Protein AF-A0A147KCM7-F1 (afdb_monomer_lite)

Sequence (76 aa):
MLKNPSIRKLIRILLLVFAIMSIISGTFLLAIMGIGMVSETPVPNQSPAFVLIALVYYAIAIIFLVVRVKVFKPLP

Structure (mmCIF, N/CA/C/O backbone):
data_AF-A0A147KCM7-F1
#
_entry.id   AF-A0A147KCM7-F1
#
loop_
_atom_site.group_PDB
_atom_site.id
_atom_site.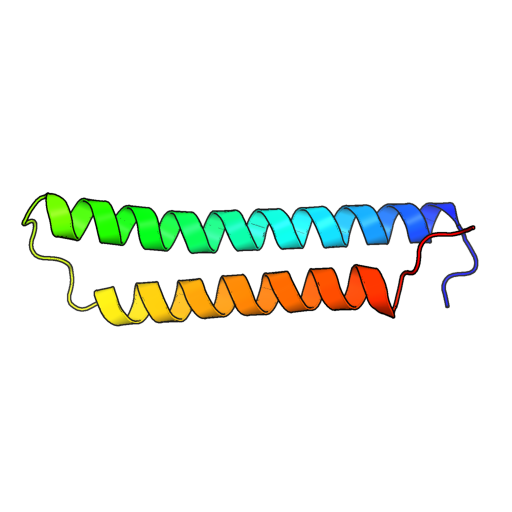type_symbol
_atom_site.label_atom_id
_atom_site.label_alt_id
_atom_site.label_comp_id
_atom_site.label_asym_id
_atom_site.label_entity_id
_atom_site.label_seq_id
_atom_site.pdbx_PDB_ins_code
_atom_site.Cartn_x
_atom_site.Cartn_y
_atom_site.Cartn_z
_atom_site.occupancy
_atom_site.B_iso_or_equiv
_atom_site.auth_seq_id
_atom_site.auth_comp_id
_atom_site.auth_asym_id
_atom_site.auth_atom_id
_atom_site.pdbx_PDB_model_num
ATOM 1 N N . MET A 1 1 ? -12.319 -4.771 22.274 1.00 54.53 1 MET A N 1
ATOM 2 C CA . MET A 1 1 ? -12.355 -3.430 21.638 1.00 54.53 1 MET A CA 1
ATOM 3 C C . MET A 1 1 ? -11.719 -2.424 22.583 1.00 54.53 1 MET A C 1
ATOM 5 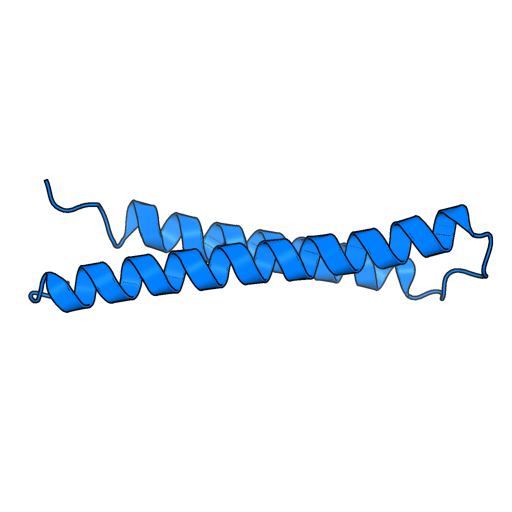O O . MET A 1 1 ? -12.124 -2.383 23.737 1.00 54.53 1 MET A O 1
ATOM 9 N N . LEU A 1 2 ? -10.717 -1.656 22.139 1.00 61.97 2 LEU A N 1
ATOM 10 C CA . LEU A 1 2 ? -10.049 -0.660 22.987 1.00 61.97 2 LEU A CA 1
ATOM 11 C C . LEU A 1 2 ? -11.073 0.303 23.612 1.00 61.97 2 LEU A C 1
ATOM 13 O O . LEU A 1 2 ? -11.769 1.024 22.887 1.00 61.97 2 LEU A O 1
ATOM 17 N N . LYS A 1 3 ? -11.158 0.275 24.951 1.00 69.38 3 LYS A N 1
ATOM 18 C CA . LYS A 1 3 ? -12.020 1.145 25.770 1.00 69.38 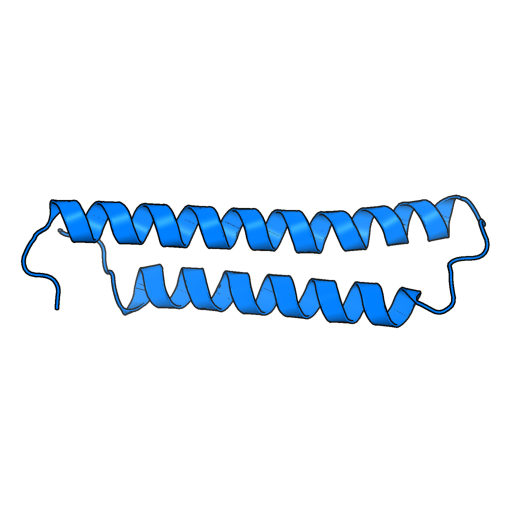3 LYS A CA 1
ATOM 19 C C . LYS A 1 3 ? -11.541 2.599 25.772 1.00 69.38 3 LYS A C 1
ATOM 21 O O . LYS A 1 3 ? -12.352 3.492 25.966 1.00 69.38 3 LYS A O 1
ATOM 26 N N . ASN A 1 4 ? -10.251 2.840 25.528 1.00 80.94 4 ASN A N 1
ATOM 27 C CA . ASN A 1 4 ? -9.686 4.185 25.548 1.00 80.94 4 ASN A CA 1
ATOM 28 C C . ASN A 1 4 ? -9.863 4.892 24.179 1.00 80.94 4 ASN A C 1
ATOM 30 O O . ASN A 1 4 ? -9.306 4.421 23.175 1.00 80.94 4 ASN A O 1
ATOM 34 N N . PRO A 1 5 ? -10.607 6.014 24.113 1.00 81.06 5 PRO A N 1
ATOM 35 C CA . PRO A 1 5 ? -10.864 6.744 22.871 1.00 81.06 5 PRO A CA 1
ATOM 36 C C . PRO A 1 5 ? -9.598 7.377 22.272 1.00 81.06 5 PRO A C 1
ATOM 38 O O . PRO A 1 5 ? -9.458 7.408 21.047 1.00 81.06 5 PRO A O 1
ATOM 41 N N . SER A 1 6 ? -8.637 7.801 23.098 1.00 84.88 6 SER A N 1
ATOM 42 C CA . SER A 1 6 ? -7.374 8.397 22.641 1.00 84.88 6 SER A CA 1
ATOM 43 C C . SER A 1 6 ? -6.504 7.378 21.909 1.00 84.88 6 SER A C 1
ATOM 45 O O . SER A 1 6 ? -6.010 7.652 20.816 1.00 84.88 6 SER A O 1
ATOM 47 N N . ILE A 1 7 ? -6.397 6.157 22.446 1.00 85.88 7 ILE A N 1
ATOM 48 C CA . ILE A 1 7 ? -5.630 5.072 21.809 1.00 85.88 7 ILE A CA 1
ATOM 49 C C . ILE A 1 7 ? -6.304 4.640 20.500 1.00 85.88 7 ILE A C 1
ATOM 51 O O . ILE A 1 7 ? -5.635 4.413 19.494 1.00 85.88 7 ILE A O 1
ATOM 55 N N . ARG A 1 8 ? -7.643 4.599 20.465 1.00 85.12 8 ARG A N 1
ATOM 56 C CA . ARG A 1 8 ? -8.396 4.335 19.231 1.00 85.12 8 ARG A CA 1
ATOM 57 C C . ARG A 1 8 ? -8.094 5.379 18.152 1.00 85.12 8 ARG A C 1
ATOM 59 O O . ARG A 1 8 ? -7.885 5.011 16.998 1.00 85.12 8 ARG A O 1
ATOM 66 N N . LYS A 1 9 ? -8.066 6.666 18.511 1.00 87.75 9 LYS A N 1
ATOM 67 C CA . LYS A 1 9 ? -7.739 7.758 17.582 1.00 87.75 9 LYS A CA 1
ATOM 68 C C . LYS A 1 9 ? -6.305 7.631 17.063 1.00 87.75 9 LYS A C 1
ATOM 70 O O . LYS A 1 9 ? -6.107 7.723 15.855 1.00 87.75 9 LYS A O 1
ATOM 75 N N . LEU A 1 10 ? -5.348 7.331 17.943 1.00 91.88 10 LEU A N 1
ATOM 76 C CA . LEU A 1 10 ? -3.950 7.094 17.576 1.00 91.88 10 LEU A CA 1
ATOM 77 C C . LEU A 1 10 ? -3.813 5.947 16.565 1.00 91.88 10 LEU A C 1
ATOM 79 O O . LEU A 1 10 ? -3.224 6.137 15.507 1.00 91.88 10 LEU A O 1
ATOM 83 N N . ILE A 1 11 ? -4.422 4.787 16.833 1.00 91.25 11 ILE A N 1
ATOM 84 C CA . ILE A 1 11 ? -4.366 3.627 15.928 1.00 91.25 11 ILE A CA 1
ATOM 85 C C . ILE A 1 11 ? -4.961 3.963 14.555 1.00 91.25 11 ILE A C 1
ATOM 87 O O . ILE A 1 11 ? -4.397 3.590 13.531 1.00 91.25 11 ILE A O 1
ATOM 91 N N . ARG A 1 12 ? -6.069 4.712 14.495 1.00 91.56 12 ARG A N 1
ATOM 92 C CA . ARG A 1 12 ? -6.660 5.140 13.213 1.00 91.56 12 ARG A CA 1
ATOM 93 C C . ARG A 1 12 ? -5.752 6.059 12.407 1.00 91.56 12 ARG A C 1
ATOM 95 O O . ARG A 1 12 ? -5.803 6.006 11.179 1.00 91.56 12 ARG A O 1
ATOM 102 N N . ILE A 1 13 ? -4.992 6.921 13.080 1.00 93.94 13 ILE A N 1
ATOM 103 C CA . ILE A 1 13 ? -4.006 7.794 12.437 1.00 93.94 13 ILE A CA 1
ATOM 104 C C . ILE A 1 13 ? -2.846 6.944 11.927 1.00 93.94 13 ILE A C 1
ATOM 106 O O . ILE A 1 13 ? -2.504 7.055 10.757 1.00 93.94 13 ILE A O 1
ATOM 110 N N . LEU A 1 14 ? -2.315 6.034 12.746 1.00 94.94 14 LEU A N 1
ATOM 111 C CA . LEU A 1 14 ? -1.240 5.131 12.333 1.00 94.94 14 LEU A CA 1
ATOM 112 C C . LEU A 1 14 ? -1.640 4.295 11.113 1.00 94.94 14 LEU A C 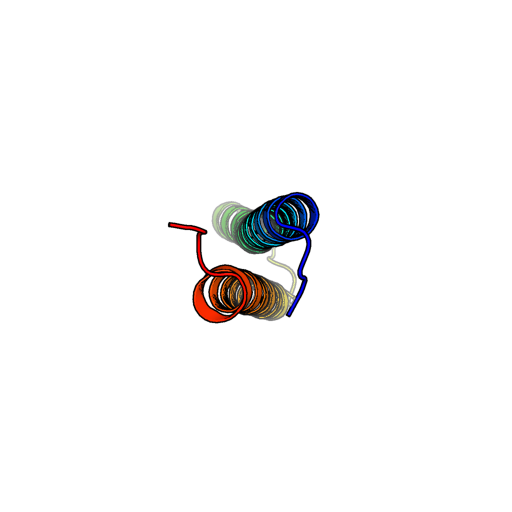1
ATOM 114 O O . LEU A 1 14 ? -0.912 4.280 10.129 1.00 94.94 14 LEU A O 1
ATOM 118 N N . LEU A 1 15 ? -2.824 3.677 11.123 1.00 93.88 15 LEU A N 1
ATOM 119 C CA . LEU A 1 15 ? -3.337 2.919 9.975 1.00 93.88 15 LEU A CA 1
ATOM 120 C C . LEU A 1 15 ? -3.442 3.777 8.707 1.00 93.88 15 LEU A C 1
ATOM 122 O O . LEU A 1 15 ? -3.165 3.292 7.614 1.00 93.88 15 LEU A O 1
ATOM 126 N N . LEU A 1 16 ? -3.829 5.049 8.842 1.00 95.88 16 LEU A N 1
ATOM 127 C CA . LEU A 1 16 ? -3.874 5.976 7.712 1.00 95.88 16 LEU A CA 1
ATOM 128 C C . LEU A 1 16 ? -2.466 6.291 7.192 1.00 95.88 16 LEU A C 1
ATOM 130 O O . LEU A 1 16 ? -2.245 6.243 5.987 1.00 95.88 16 LEU A O 1
ATOM 134 N N . VAL A 1 17 ? -1.521 6.574 8.089 1.00 97.06 17 VAL A N 1
ATOM 135 C CA . VAL A 1 17 ? -0.124 6.855 7.734 1.00 97.06 17 VAL A CA 1
ATOM 136 C C . VAL A 1 17 ? 0.500 5.654 7.022 1.00 97.06 17 VAL A C 1
ATOM 138 O O . VAL A 1 17 ? 1.068 5.820 5.948 1.00 97.06 17 VAL A O 1
ATOM 141 N N . PHE A 1 18 ? 0.331 4.436 7.545 1.00 96.50 18 PHE A N 1
ATOM 142 C CA . PHE A 1 18 ? 0.842 3.221 6.903 1.00 96.50 18 PHE A CA 1
ATOM 143 C C . PHE A 1 18 ? 0.212 2.961 5.531 1.00 96.50 18 PHE A C 1
ATOM 145 O O . PHE A 1 18 ? 0.916 2.549 4.607 1.00 96.50 18 PHE A O 1
ATOM 152 N N . ALA A 1 19 ? -1.086 3.238 5.364 1.00 96.25 19 ALA A N 1
ATOM 153 C CA . ALA A 1 19 ? -1.736 3.147 4.061 1.00 96.25 19 ALA A CA 1
ATOM 154 C C . ALA A 1 19 ? -1.137 4.141 3.054 1.00 96.25 19 ALA A C 1
ATOM 156 O O . ALA A 1 19 ? -0.802 3.749 1.939 1.00 96.25 19 ALA A O 1
ATOM 157 N N . ILE A 1 20 ? -0.945 5.402 3.456 1.00 97.19 20 ILE A N 1
ATOM 158 C CA . ILE A 1 20 ? -0.344 6.442 2.609 1.00 97.19 20 ILE A CA 1
ATOM 159 C C . ILE A 1 20 ? 1.089 6.064 2.225 1.00 97.19 20 ILE A C 1
ATOM 161 O O . ILE A 1 20 ? 1.427 6.096 1.046 1.00 97.19 20 ILE A O 1
ATOM 165 N N . MET A 1 21 ? 1.911 5.641 3.189 1.00 97.50 21 MET A N 1
ATOM 166 C CA . MET A 1 21 ? 3.288 5.213 2.922 1.00 97.50 21 MET A CA 1
ATOM 167 C C . MET A 1 21 ? 3.334 4.032 1.948 1.00 97.50 21 MET A C 1
ATOM 169 O O . MET A 1 21 ? 4.156 4.023 1.039 1.00 97.50 21 MET A O 1
ATOM 173 N N . SER A 1 22 ? 2.415 3.071 2.080 1.00 95.94 22 SER A N 1
ATOM 174 C CA . SER A 1 22 ? 2.320 1.936 1.154 1.00 95.94 22 SER A CA 1
ATOM 175 C C . SER A 1 22 ? 1.954 2.388 -0.267 1.00 95.94 22 SER A C 1
ATOM 177 O O . SER A 1 22 ? 2.569 1.939 -1.230 1.00 95.94 22 SER A O 1
ATOM 179 N N . ILE A 1 23 ? 1.013 3.330 -0.413 1.00 96.50 23 ILE A N 1
ATOM 180 C CA . ILE A 1 23 ? 0.641 3.917 -1.714 1.00 96.50 23 ILE A CA 1
ATOM 181 C C . ILE A 1 23 ? 1.828 4.647 -2.351 1.00 96.50 23 ILE A C 1
ATOM 183 O O . ILE A 1 23 ? 2.068 4.489 -3.550 1.00 96.50 23 ILE A O 1
ATOM 187 N N . ILE A 1 24 ? 2.574 5.428 -1.564 1.00 96.56 24 ILE A N 1
ATOM 188 C CA . ILE A 1 24 ? 3.756 6.154 -2.043 1.00 96.56 24 ILE A CA 1
ATOM 189 C C . ILE A 1 24 ? 4.814 5.161 -2.527 1.00 96.56 24 ILE A C 1
ATOM 191 O O . ILE A 1 24 ? 5.294 5.306 -3.647 1.00 96.56 24 ILE A O 1
ATOM 195 N N . SER A 1 25 ? 5.120 4.120 -1.747 1.00 95.62 25 SER A N 1
ATOM 196 C CA . SER A 1 25 ? 6.092 3.090 -2.132 1.00 95.62 25 SER A CA 1
ATOM 197 C C . SER A 1 25 ? 5.707 2.373 -3.429 1.00 95.62 25 SER A C 1
ATOM 199 O O . SER A 1 25 ? 6.544 2.237 -4.320 1.00 95.62 25 SER A O 1
ATOM 201 N N . GLY A 1 26 ? 4.440 1.967 -3.577 1.00 92.62 26 GLY A N 1
ATOM 202 C CA . GLY A 1 26 ? 3.949 1.338 -4.808 1.00 92.62 26 GLY A CA 1
ATOM 203 C C . GLY A 1 26 ? 4.049 2.267 -6.020 1.00 92.62 26 GLY A C 1
ATOM 204 O O . GLY A 1 26 ? 4.555 1.875 -7.069 1.00 92.62 26 GLY A O 1
ATOM 205 N N . THR A 1 27 ? 3.649 3.528 -5.854 1.00 94.19 27 THR A N 1
ATOM 206 C CA . THR A 1 27 ? 3.706 4.540 -6.922 1.00 94.19 27 THR A CA 1
ATOM 207 C C . THR A 1 27 ? 5.144 4.874 -7.314 1.00 94.19 27 THR A C 1
ATOM 209 O O . THR A 1 27 ? 5.437 5.028 -8.495 1.00 94.19 27 THR A O 1
ATOM 212 N N . PHE A 1 28 ? 6.061 4.943 -6.348 1.00 92.94 28 PHE A N 1
ATOM 213 C CA . PHE A 1 28 ? 7.474 5.218 -6.594 1.00 92.94 28 PHE A CA 1
ATOM 214 C C . PHE A 1 28 ? 8.138 4.118 -7.434 1.00 92.94 28 PHE A C 1
ATOM 216 O O . PHE A 1 28 ? 8.855 4.421 -8.385 1.00 92.94 28 PHE A O 1
ATOM 223 N N . LEU A 1 29 ? 7.838 2.846 -7.149 1.00 89.31 29 LEU A N 1
ATOM 224 C CA . LEU A 1 29 ? 8.313 1.710 -7.949 1.00 89.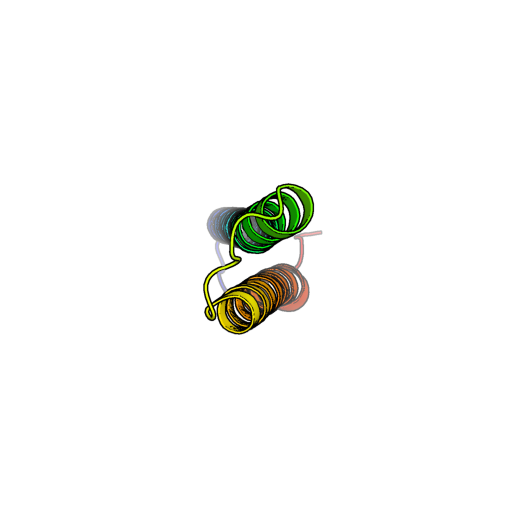31 29 LEU A CA 1
ATOM 225 C C . LEU A 1 29 ? 7.818 1.785 -9.399 1.00 89.31 29 LEU A C 1
ATOM 227 O O . LEU A 1 29 ? 8.598 1.596 -10.333 1.00 89.31 29 LEU A O 1
ATOM 231 N N . LEU A 1 30 ? 6.537 2.110 -9.594 1.00 90.06 30 LEU A N 1
ATOM 232 C CA . LEU A 1 30 ? 5.969 2.293 -10.931 1.00 90.06 30 LEU A CA 1
ATOM 233 C C . LEU A 1 30 ? 6.556 3.512 -11.648 1.00 90.06 30 LEU A C 1
ATOM 235 O O . LEU A 1 30 ? 6.761 3.454 -12.856 1.00 90.06 30 LEU A O 1
ATOM 239 N N . ALA A 1 31 ? 6.866 4.589 -10.925 1.00 89.88 31 ALA A N 1
ATOM 240 C CA . ALA A 1 31 ? 7.498 5.775 -11.492 1.00 89.88 31 ALA A CA 1
ATOM 241 C C . ALA A 1 31 ? 8.917 5.476 -11.997 1.00 89.88 31 ALA A C 1
ATOM 243 O O . ALA A 1 31 ? 9.252 5.870 -13.110 1.00 89.88 31 ALA A O 1
ATOM 244 N N . ILE A 1 32 ? 9.723 4.726 -11.234 1.00 86.06 32 ILE A N 1
ATOM 245 C CA . ILE A 1 32 ? 11.051 4.270 -11.683 1.00 86.06 32 ILE A CA 1
ATOM 246 C C . ILE A 1 32 ? 10.923 3.436 -12.961 1.00 86.06 32 ILE A C 1
ATOM 248 O O . ILE A 1 32 ? 11.660 3.661 -13.919 1.00 86.06 32 ILE A O 1
ATOM 252 N N . MET A 1 33 ? 9.964 2.505 -12.998 1.00 84.69 33 MET A N 1
ATOM 253 C CA . MET A 1 33 ? 9.713 1.694 -14.189 1.00 84.69 33 MET A CA 1
ATOM 254 C C . MET A 1 33 ? 9.273 2.551 -15.384 1.00 84.69 33 MET A C 1
ATOM 256 O O . MET A 1 33 ? 9.780 2.362 -16.485 1.00 84.69 33 MET A O 1
ATOM 260 N N . GLY A 1 34 ? 8.361 3.503 -15.169 1.00 83.62 34 GLY A N 1
ATOM 261 C CA . GLY A 1 34 ? 7.860 4.402 -16.206 1.00 83.62 34 GLY A CA 1
ATOM 262 C C . GLY A 1 34 ? 8.961 5.279 -16.797 1.00 83.62 34 GLY A C 1
ATOM 263 O O . GLY A 1 34 ? 9.065 5.380 -18.014 1.00 83.62 34 GLY A O 1
ATOM 264 N N . ILE A 1 35 ? 9.833 5.840 -15.953 1.00 84.81 35 ILE A N 1
ATOM 265 C CA . ILE A 1 35 ? 11.011 6.591 -16.406 1.00 84.81 35 ILE A CA 1
ATOM 266 C C . ILE A 1 35 ? 11.930 5.678 -17.221 1.00 84.81 35 ILE A C 1
ATOM 268 O O . ILE A 1 35 ? 12.295 6.050 -18.329 1.00 84.81 35 ILE A O 1
ATOM 272 N N . GLY A 1 36 ? 12.235 4.474 -16.721 1.00 79.81 36 GLY A N 1
ATOM 273 C CA . GLY A 1 36 ? 13.106 3.514 -17.405 1.00 79.81 36 GLY A CA 1
ATOM 274 C C . GLY A 1 36 ? 12.595 3.077 -18.782 1.00 79.81 36 GLY A C 1
ATOM 275 O O . GLY A 1 36 ? 13.396 2.878 -19.692 1.00 79.81 36 GLY A O 1
ATOM 276 N N . MET A 1 37 ? 11.273 2.955 -18.950 1.00 76.94 37 MET A N 1
ATOM 277 C CA . MET A 1 37 ? 10.647 2.667 -20.246 1.00 76.94 37 MET A CA 1
ATOM 278 C C . MET A 1 37 ? 10.743 3.850 -21.214 1.00 76.94 37 MET A C 1
ATOM 280 O O . MET A 1 37 ? 10.974 3.641 -22.400 1.00 76.94 37 MET A O 1
ATOM 284 N N . VAL A 1 38 ? 10.576 5.082 -20.722 1.00 82.38 38 VAL A N 1
ATOM 285 C CA . VAL A 1 38 ? 10.662 6.302 -21.544 1.00 82.38 38 VAL A CA 1
ATOM 286 C C . VAL A 1 38 ? 12.102 6.607 -21.956 1.00 82.38 38 VAL A C 1
ATOM 288 O O . VAL A 1 38 ? 12.326 7.107 -23.052 1.00 82.38 38 VAL A O 1
ATOM 291 N N . SER A 1 39 ? 13.087 6.305 -21.109 1.00 80.06 39 SER A N 1
ATOM 292 C CA . SER A 1 39 ? 14.496 6.594 -21.386 1.00 80.06 39 SER A CA 1
ATOM 293 C C . SER A 1 39 ? 15.178 5.604 -22.336 1.00 80.06 39 SER A C 1
ATOM 295 O O . SER A 1 39 ? 16.383 5.736 -22.530 1.00 80.06 39 SER A O 1
ATOM 297 N N . GLU A 1 40 ? 14.465 4.599 -22.870 1.00 68.25 40 GLU A N 1
ATOM 298 C CA . GLU A 1 40 ? 14.996 3.482 -23.692 1.00 68.25 40 GLU A CA 1
ATOM 299 C C . GLU A 1 40 ? 16.220 2.770 -23.088 1.00 68.25 40 GLU A C 1
ATOM 301 O O . GLU A 1 40 ? 16.889 1.949 -23.717 1.00 68.25 40 GLU A O 1
ATOM 306 N N . THR A 1 41 ? 16.506 3.048 -21.819 1.00 69.12 41 THR A N 1
ATOM 307 C CA . THR A 1 41 ? 17.493 2.325 -21.040 1.00 69.12 41 THR A CA 1
ATOM 308 C C . THR A 1 41 ? 17.025 0.884 -20.971 1.00 69.12 41 THR A C 1
ATOM 310 O O . THR A 1 41 ? 15.829 0.681 -20.745 1.00 69.12 41 THR A O 1
ATOM 313 N N . PRO A 1 42 ? 17.913 -0.112 -21.142 1.00 62.50 42 PRO A N 1
ATOM 314 C CA . PRO A 1 42 ? 17.526 -1.507 -21.030 1.00 62.50 42 PRO A CA 1
ATOM 315 C C . PRO A 1 42 ? 16.878 -1.702 -19.663 1.00 62.50 42 PRO A C 1
ATOM 317 O O . PRO A 1 42 ? 17.555 -1.719 -18.633 1.00 62.50 42 PRO A O 1
ATOM 320 N N . VAL A 1 43 ? 15.544 -1.760 -19.656 1.00 61.59 43 VAL A N 1
ATOM 321 C CA . VAL A 1 43 ? 14.777 -1.932 -18.433 1.00 61.59 43 VAL A CA 1
ATOM 322 C C . VAL A 1 43 ? 15.224 -3.288 -17.912 1.00 61.59 43 VAL A C 1
ATOM 324 O O . VAL A 1 43 ? 15.120 -4.268 -18.655 1.00 61.59 43 VAL A O 1
ATOM 327 N N . PRO A 1 44 ? 15.780 -3.374 -16.691 1.00 62.59 44 PRO A N 1
ATOM 328 C CA . PRO A 1 44 ? 16.240 -4.649 -16.171 1.00 62.59 44 PRO A CA 1
ATOM 329 C C . PRO A 1 44 ? 15.104 -5.669 -16.312 1.00 62.59 44 PRO A C 1
ATOM 331 O O . PRO A 1 44 ? 13.947 -5.310 -16.084 1.00 62.59 44 PRO A O 1
ATOM 334 N N . ASN A 1 45 ? 15.407 -6.941 -16.603 1.00 67.94 45 ASN A N 1
ATOM 335 C CA . ASN A 1 45 ? 14.436 -8.061 -16.655 1.00 67.94 45 ASN A CA 1
ATOM 336 C C . ASN A 1 45 ? 13.553 -8.210 -15.383 1.00 67.94 45 ASN A C 1
ATOM 338 O O . ASN A 1 45 ? 12.726 -9.109 -15.280 1.00 67.94 45 ASN A O 1
ATOM 342 N N . GLN A 1 46 ? 13.736 -7.330 -14.400 1.00 67.81 46 GLN A N 1
ATOM 343 C CA . GLN A 1 46 ? 12.980 -7.147 -13.173 1.00 67.81 46 GLN A CA 1
ATOM 344 C C . GLN A 1 46 ? 11.717 -6.278 -13.341 1.00 67.81 46 GLN A C 1
ATOM 346 O O . GLN A 1 46 ? 10.980 -6.125 -12.370 1.00 67.81 46 GLN A O 1
ATOM 351 N N . SER A 1 47 ? 11.416 -5.723 -14.525 1.00 73.94 47 SER A N 1
ATOM 352 C CA . SER A 1 47 ? 10.185 -4.934 -14.739 1.00 73.94 47 SER A CA 1
ATOM 353 C C . SER A 1 47 ? 8.894 -5.643 -14.292 1.00 73.94 47 SER A C 1
ATOM 355 O O . SER A 1 47 ? 8.093 -4.999 -13.608 1.00 73.94 47 SER A O 1
ATOM 357 N N . PRO A 1 48 ? 8.701 -6.966 -14.505 1.00 80.81 48 PRO A N 1
ATOM 358 C CA . PRO A 1 48 ? 7.513 -7.654 -13.997 1.00 80.81 48 PRO A CA 1
ATOM 359 C C . PRO A 1 48 ? 7.513 -7.759 -12.465 1.00 80.81 48 PRO A C 1
ATOM 361 O O . PRO A 1 48 ? 6.455 -7.718 -11.836 1.00 80.81 48 PRO A O 1
ATOM 364 N N . ALA A 1 49 ? 8.695 -7.851 -11.848 1.00 86.62 49 ALA A N 1
ATOM 365 C CA . ALA A 1 49 ? 8.837 -7.891 -10.397 1.00 86.62 49 ALA A CA 1
ATOM 366 C C . ALA A 1 49 ? 8.459 -6.544 -9.762 1.00 86.62 49 ALA A C 1
ATOM 368 O O . ALA A 1 49 ? 7.762 -6.530 -8.751 1.00 86.62 49 ALA A O 1
ATOM 369 N N . PHE A 1 50 ? 8.833 -5.415 -10.371 1.00 86.12 50 PHE A N 1
ATOM 370 C CA . PHE A 1 50 ? 8.439 -4.089 -9.882 1.00 86.12 50 PHE A CA 1
ATOM 371 C C . PHE A 1 50 ? 6.922 -3.881 -9.902 1.00 86.12 50 PHE A C 1
ATOM 373 O O . PHE A 1 50 ? 6.366 -3.386 -8.921 1.00 86.12 50 PHE A O 1
ATOM 380 N N . VAL A 1 51 ? 6.241 -4.321 -10.966 1.00 89.00 51 VAL A N 1
ATOM 381 C CA . VAL A 1 51 ? 4.771 -4.276 -11.047 1.00 89.00 51 VAL A CA 1
ATOM 382 C C . VAL A 1 51 ? 4.135 -5.150 -9.967 1.00 89.00 51 VAL A C 1
ATOM 384 O O . VAL A 1 51 ? 3.217 -4.706 -9.276 1.00 89.00 51 VAL A O 1
ATOM 387 N N . LEU A 1 52 ? 4.640 -6.372 -9.776 1.00 92.50 52 LEU A N 1
ATOM 388 C CA . LEU A 1 52 ? 4.131 -7.283 -8.751 1.00 92.50 52 LEU A CA 1
ATOM 389 C C . LEU A 1 52 ? 4.298 -6.697 -7.343 1.00 92.50 52 LEU A C 1
ATOM 391 O O . LEU A 1 52 ? 3.361 -6.716 -6.548 1.00 92.50 52 LEU A O 1
ATOM 395 N N . ILE A 1 53 ? 5.466 -6.130 -7.041 1.00 92.06 53 ILE A N 1
ATOM 396 C CA . ILE A 1 53 ? 5.739 -5.498 -5.747 1.00 92.06 53 ILE A CA 1
ATOM 397 C C . ILE A 1 53 ? 4.831 -4.275 -5.546 1.00 92.06 53 ILE A C 1
ATOM 399 O O . ILE A 1 53 ? 4.268 -4.106 -4.464 1.00 92.06 53 ILE A O 1
ATOM 403 N N . ALA A 1 54 ? 4.619 -3.451 -6.577 1.00 93.31 54 ALA A N 1
ATOM 404 C CA . ALA A 1 54 ? 3.699 -2.317 -6.502 1.00 93.31 54 ALA A CA 1
ATOM 405 C C . ALA A 1 54 ? 2.256 -2.761 -6.200 1.00 93.31 54 ALA A C 1
ATOM 407 O O . ALA A 1 54 ? 1.598 -2.173 -5.340 1.00 93.31 54 ALA A O 1
ATOM 408 N N . LEU A 1 55 ? 1.781 -3.841 -6.831 1.00 94.88 55 LEU A N 1
ATOM 409 C CA . LEU A 1 55 ? 0.470 -4.431 -6.538 1.00 94.88 55 LEU A CA 1
ATOM 410 C C . LEU A 1 55 ? 0.360 -4.899 -5.084 1.00 94.88 55 LEU A C 1
ATOM 412 O O . LEU A 1 55 ? -0.655 -4.643 -4.435 1.00 94.88 55 LEU A O 1
ATOM 416 N N . VAL A 1 56 ? 1.406 -5.532 -4.549 1.00 96.69 56 VAL A N 1
ATOM 417 C CA . VAL A 1 56 ? 1.453 -5.940 -3.138 1.00 96.69 56 VAL A CA 1
ATOM 418 C C . VAL A 1 56 ? 1.355 -4.723 -2.216 1.00 96.69 56 VAL A C 1
ATOM 420 O O . VAL A 1 56 ? 0.571 -4.742 -1.266 1.00 96.69 56 VAL A O 1
ATOM 423 N N . TYR A 1 57 ? 2.069 -3.633 -2.510 1.00 96.62 57 TYR A N 1
ATOM 424 C CA . TYR A 1 57 ? 1.962 -2.392 -1.738 1.00 96.62 57 TYR A CA 1
ATOM 425 C C . TYR A 1 57 ? 0.548 -1.804 -1.758 1.00 96.62 57 TYR A C 1
ATOM 427 O O . TYR A 1 57 ? 0.037 -1.401 -0.708 1.00 96.62 57 TYR A O 1
ATOM 435 N N . TYR A 1 58 ? -0.125 -1.799 -2.910 1.00 95.38 58 TYR A N 1
ATOM 436 C CA . TYR A 1 58 ? -1.514 -1.347 -2.987 1.00 95.38 58 TYR A CA 1
ATOM 437 C C . TYR A 1 58 ? -2.470 -2.269 -2.221 1.00 95.38 58 TYR A C 1
ATOM 439 O O . TYR A 1 58 ? -3.349 -1.777 -1.513 1.00 95.38 58 TYR A O 1
ATOM 447 N N . ALA A 1 59 ? -2.274 -3.589 -2.277 1.00 96.81 59 ALA A N 1
ATOM 448 C CA . ALA A 1 59 ? -3.063 -4.539 -1.496 1.00 96.81 59 ALA A CA 1
ATOM 449 C C . ALA A 1 59 ? -2.903 -4.302 0.017 1.00 96.81 59 ALA A C 1
ATOM 451 O O . ALA A 1 59 ? -3.895 -4.232 0.745 1.00 96.81 59 ALA A O 1
ATOM 452 N N . ILE A 1 60 ? -1.670 -4.091 0.486 1.00 95.69 60 ILE A N 1
ATOM 453 C CA . ILE A 1 60 ? -1.373 -3.748 1.883 1.00 95.69 60 ILE A CA 1
ATOM 454 C C . ILE A 1 60 ? -2.053 -2.429 2.278 1.00 95.69 60 ILE A C 1
ATOM 456 O O . ILE A 1 60 ? -2.688 -2.352 3.334 1.00 95.69 60 ILE A O 1
ATOM 460 N N . ALA A 1 61 ? -1.992 -1.405 1.421 1.00 96.38 61 ALA A N 1
ATOM 461 C CA . ALA A 1 61 ? -2.663 -0.131 1.667 1.00 96.38 61 ALA A CA 1
ATOM 462 C C . ALA A 1 61 ? -4.180 -0.304 1.839 1.00 96.38 61 ALA A C 1
ATOM 464 O O . ALA A 1 61 ? -4.768 0.232 2.783 1.00 96.38 61 ALA A O 1
ATOM 465 N N . ILE A 1 62 ? -4.811 -1.099 0.969 1.00 96.25 62 ILE A N 1
ATOM 466 C CA . ILE A 1 62 ? -6.240 -1.418 1.050 1.00 96.25 62 ILE A CA 1
ATOM 467 C C . ILE A 1 62 ? -6.554 -2.123 2.369 1.00 96.25 62 ILE A C 1
ATOM 469 O O . ILE A 1 62 ? -7.513 -1.738 3.037 1.00 96.25 62 ILE A O 1
ATOM 473 N N . ILE A 1 63 ? -5.745 -3.098 2.793 1.00 95.69 63 ILE A N 1
ATOM 474 C CA . ILE A 1 63 ? -5.937 -3.795 4.074 1.00 95.69 63 ILE A CA 1
ATOM 475 C C . ILE A 1 63 ? -5.929 -2.794 5.234 1.00 95.69 63 ILE A C 1
ATOM 477 O O . ILE A 1 63 ? -6.858 -2.797 6.047 1.00 95.69 63 ILE A O 1
ATOM 481 N N . PHE A 1 64 ? -4.949 -1.888 5.296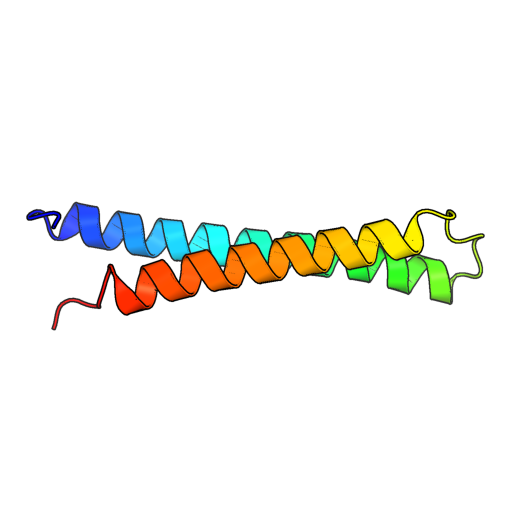 1.00 94.56 64 PHE A N 1
ATOM 482 C CA . PHE A 1 64 ? -4.893 -0.875 6.353 1.00 94.56 64 PHE A CA 1
ATOM 483 C C . PHE A 1 64 ? -6.114 0.051 6.352 1.00 94.56 64 PHE A C 1
ATOM 485 O O . PHE A 1 64 ? -6.675 0.333 7.416 1.00 94.56 64 PHE A O 1
ATOM 492 N N . LEU A 1 65 ? -6.578 0.482 5.176 1.00 93.69 65 LEU A N 1
ATOM 493 C CA . LEU A 1 65 ? -7.778 1.311 5.048 1.00 93.69 65 LEU A CA 1
ATOM 494 C C . LEU A 1 65 ? -9.048 0.555 5.456 1.00 93.69 65 LEU A C 1
ATOM 496 O O . LEU A 1 65 ? -9.873 1.096 6.194 1.00 93.69 65 LEU A O 1
ATOM 500 N N . VAL A 1 66 ? -9.196 -0.704 5.042 1.00 94.12 66 VAL A N 1
ATOM 501 C CA . VAL A 1 66 ? -10.339 -1.552 5.401 1.00 94.12 66 VAL A CA 1
ATOM 502 C C . VAL A 1 66 ? -10.372 -1.793 6.906 1.00 94.12 66 VAL A C 1
ATOM 504 O O . VAL A 1 66 ? -11.426 -1.622 7.519 1.00 94.12 66 VAL A O 1
ATOM 507 N N . VAL A 1 67 ? -9.236 -2.114 7.531 1.00 93.19 67 VAL A N 1
ATOM 508 C CA . VAL A 1 67 ? -9.136 -2.265 8.990 1.00 93.19 67 VAL A CA 1
ATOM 509 C C . VAL A 1 67 ? -9.483 -0.945 9.683 1.00 93.19 67 VAL A C 1
ATOM 511 O O . VAL A 1 67 ? -10.297 -0.926 10.610 1.00 93.19 67 VAL A O 1
ATOM 514 N N . ARG A 1 68 ? -8.960 0.185 9.195 1.00 90.75 68 ARG A N 1
ATOM 515 C CA . ARG A 1 68 ? -9.276 1.518 9.728 1.00 90.75 68 ARG A CA 1
ATOM 516 C C . ARG A 1 68 ? -10.769 1.831 9.670 1.00 90.75 68 ARG A C 1
ATOM 518 O O . ARG A 1 68 ? -11.280 2.432 10.608 1.00 90.75 68 ARG A O 1
ATOM 525 N N . VAL A 1 69 ? -11.465 1.469 8.594 1.00 89.12 69 VAL A N 1
ATOM 526 C CA . VAL A 1 69 ? -12.887 1.799 8.399 1.00 89.12 69 VAL A CA 1
ATOM 527 C C . VAL A 1 69 ? -13.808 0.800 9.099 1.00 89.12 69 VAL A C 1
ATOM 529 O O . VAL A 1 69 ? -14.735 1.212 9.794 1.00 89.12 69 VAL A O 1
ATOM 532 N N . LYS A 1 70 ? -13.566 -0.507 8.942 1.00 88.25 70 LYS A N 1
ATOM 533 C CA . LYS A 1 70 ? -14.456 -1.562 9.449 1.00 88.25 70 LYS A CA 1
ATOM 534 C C . LYS A 1 70 ? -14.232 -1.874 10.927 1.00 88.25 70 LYS A C 1
ATOM 536 O O . LYS A 1 70 ? -15.209 -2.067 11.647 1.00 88.25 70 LYS A O 1
ATOM 541 N N . VAL A 1 71 ? -12.978 -1.906 11.382 1.00 86.88 71 VAL A N 1
ATOM 542 C CA . VAL A 1 71 ? -12.626 -2.286 12.764 1.00 86.88 71 VAL A CA 1
ATOM 543 C C . VAL A 1 71 ? -12.583 -1.061 13.673 1.00 86.88 71 VAL A C 1
ATOM 545 O O . VAL A 1 71 ? -13.119 -1.081 14.781 1.00 86.88 71 VAL A O 1
ATOM 548 N N . PHE A 1 72 ? -12.000 0.038 13.194 1.00 83.56 72 PHE A N 1
ATOM 549 C CA . PHE A 1 72 ? -11.836 1.268 13.966 1.00 83.56 72 PHE A CA 1
ATOM 550 C C . PHE A 1 72 ? -12.748 2.387 13.455 1.00 83.56 72 PHE A C 1
ATOM 552 O O . PHE A 1 72 ? -12.278 3.440 13.029 1.00 83.56 72 PHE A O 1
ATOM 559 N N . LYS A 1 73 ? -14.068 2.179 13.509 1.00 77.31 73 LYS A N 1
ATOM 560 C CA . LYS A 1 73 ? -15.056 3.194 13.102 1.00 77.31 73 LYS A CA 1
ATOM 561 C C . LYS A 1 73 ? -14.840 4.543 13.819 1.00 77.31 73 LYS A C 1
ATOM 563 O O . LYS A 1 73 ? -14.370 4.556 14.965 1.00 77.31 73 LYS A O 1
ATOM 568 N N . PRO A 1 74 ? -15.160 5.676 13.161 1.00 67.06 74 PRO A N 1
ATOM 569 C CA . PRO A 1 74 ? -15.186 6.967 13.834 1.00 67.06 74 PRO A CA 1
ATOM 570 C C . PRO A 1 74 ? -16.137 6.934 15.025 1.00 67.06 74 PRO A C 1
ATOM 572 O O . PRO A 1 74 ? -17.186 6.299 14.965 1.00 67.06 74 PRO A O 1
ATOM 575 N N . LEU A 1 75 ? -15.700 7.554 16.123 1.00 64.94 75 LEU A N 1
ATOM 576 C CA . LEU A 1 75 ? -16.587 7.831 17.245 1.00 64.94 75 LEU A CA 1
ATOM 577 C C . LEU A 1 75 ? -17.619 8.860 16.749 1.00 64.94 75 LEU A C 1
ATOM 579 O O . LEU A 1 75 ? -17.192 9.790 16.056 1.00 64.94 75 LEU A O 1
ATOM 583 N N . PRO A 1 76 ? -18.919 8.641 17.007 1.00 60.28 76 PRO A N 1
ATOM 584 C CA . PRO A 1 76 ? -19.949 9.638 16.744 1.00 60.28 76 PRO A CA 1
ATOM 585 C C . PRO A 1 76 ? -19.729 10.896 17.588 1.00 60.28 76 PRO A C 1
ATOM 587 O O . PRO A 1 76 ? -19.100 10.782 18.669 1.00 60.28 76 PRO A O 1
#

Radius of gyration: 17.09 Å; chains: 1; bounding box: 38×18×50 Å

pLDDT: mean 85.84, std 11.29, range [54.53, 97.5]

Foldseek 3Di:
DDPDPVVLVVLLVVLQVLLVVLQVQLVVLVVVLVVCVVVVPPRPPCSVVSNVSSVVSNVSSVVSVCCSPVVSNDDD

Secondary structure (DSSP, 8-state):
----HHHHHHHHHHHHHHHHHHHHHHHHHHHHHHHHHHTT----TTHHHHHHHHHHHHHHHHHHHHHHHHTSPPP-

Organism: NCBI:txid1150625